Protein AF-A0A7J8HMN4-F1 (afdb_monomer)

InterPro domains:
  IPR019734 Tetratricopeptide repeat [PS50005] (37-70)
  IPR037692 Centrosomal protein of 70kDa [PTHR14594] (3-108)

Secondary structure (DSSP, 8-state):
----------S-SSPPHHHHHHHHHHHHHHHT-SSHHHHHHHHHHHHHHHHHHHHHHHHHHHHTT--TT--HHHHHHHHHHHHHHHHHHHHHHHHHHHSHHHHHHHHHHHHHHH--

Sequence (116 aa):
MLEEVENKEKDSNMPNFQTLQAIVSHFQKLFDVPSLNGVYPRMTEVYIRLGEMNNAVRNLQELLELDSSTSLCVLVSTVGKLCRLINEDMNEQVKRVLGPEDLQRYLFKKFARYHP

Organism: Rousettus aegyptiacus (NCBI:txid9407)

Mean predicted aligned error: 13.38 Å

pLDDT: mean 84.25, std 14.24, range [43.09, 97.0]

Solvent-accessible surface area (backbone atoms only — not comparable to full-atom values): 6942 Å² total; per-residue (Å²): 139,80,83,82,76,80,79,85,73,73,91,77,81,65,73,52,71,67,58,51,50,50,54,53,52,48,50,25,60,75,67,72,36,98,42,76,82,42,46,61,60,47,51,50,50,52,53,52,51,51,51,51,51,53,50,52,52,49,53,51,27,58,77,67,72,45,62,90,85,60,50,68,68,56,53,53,51,49,53,54,50,51,53,47,54,54,51,51,51,51,49,52,52,49,44,64,76,72,31,64,64,60,56,50,52,51,49,50,58,51,48,52,70,78,56,124

Radius of gyration: 34.12 Å; Cα contacts (8 Å, |Δi|>4): 29; chains: 1; bounding box: 80×48×96 Å

Foldseek 3Di:
DDDPPPPPDDPPPDPDPVVVVVVLVVLCVVLVHPHSVVSVVSVVVVVVVVVVVLVVLVVLCVVVVHDSPDDPVVSVVVVVVVVVVVVVVVVVVCCVVVPCPVVVVVVVVVVVVVPD

Structure (mmCIF, N/CA/C/O backbone):
data_AF-A0A7J8HMN4-F1
#
_entry.id   AF-A0A7J8HMN4-F1
#
loop_
_atom_site.group_PDB
_atom_site.id
_atom_site.type_symbol
_atom_site.label_atom_id
_atom_site.label_alt_id
_atom_site.label_comp_id
_atom_site.label_asym_id
_atom_site.label_entity_id
_atom_site.label_seq_id
_atom_site.pdbx_PDB_ins_code
_atom_site.Cartn_x
_atom_site.Cartn_y
_atom_site.Cartn_z
_atom_site.o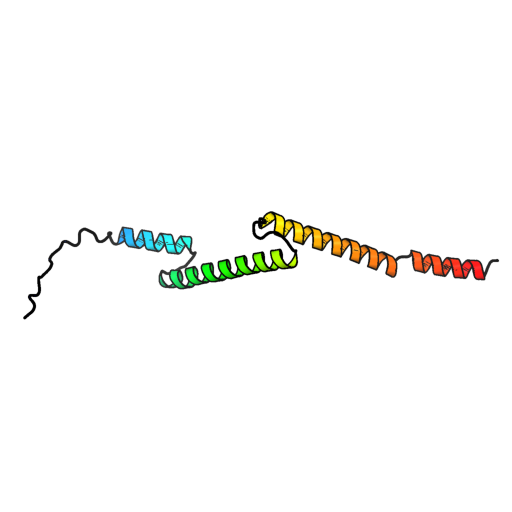ccupancy
_atom_site.B_iso_or_equiv
_atom_site.auth_seq_id
_atom_site.auth_comp_id
_atom_site.auth_asym_id
_atom_site.auth_atom_id
_atom_site.pdbx_PDB_model_num
ATOM 1 N N . MET A 1 1 ? -21.574 30.602 51.369 1.00 43.81 1 MET A N 1
ATOM 2 C CA . MET A 1 1 ? -22.650 29.594 51.379 1.00 43.81 1 MET A CA 1
ATOM 3 C C . MET A 1 1 ? -23.138 29.466 49.954 1.00 43.81 1 MET A C 1
ATOM 5 O O . MET A 1 1 ? -23.821 30.361 49.481 1.00 43.81 1 MET A O 1
ATOM 9 N N . LEU A 1 2 ? -22.655 28.448 49.248 1.00 43.09 2 LEU A N 1
ATOM 10 C CA . LEU A 1 2 ? -23.170 28.055 47.943 1.00 43.09 2 LEU A CA 1
ATOM 11 C C . LEU A 1 2 ? -23.966 26.784 48.207 1.00 43.09 2 LEU A C 1
ATOM 13 O O . LEU A 1 2 ? -23.428 25.839 48.778 1.00 43.09 2 LEU A O 1
ATOM 17 N N . GLU A 1 3 ? -25.259 26.851 47.925 1.00 44.56 3 GLU A N 1
ATOM 18 C CA . GLU A 1 3 ? -26.211 25.770 48.139 1.00 44.56 3 GLU A CA 1
ATOM 19 C C . GLU A 1 3 ? -25.812 24.560 47.287 1.00 44.56 3 GLU A C 1
ATOM 21 O O . GLU A 1 3 ? -25.721 24.645 46.061 1.00 44.56 3 GLU A O 1
ATOM 26 N N . GLU A 1 4 ? -25.556 23.434 47.951 1.00 49.66 4 GLU A N 1
ATOM 27 C CA . GLU A 1 4 ? -25.482 22.123 47.318 1.00 49.66 4 GLU A CA 1
ATOM 28 C C . GLU A 1 4 ? -26.890 21.751 46.850 1.00 49.66 4 GLU A C 1
ATOM 30 O O . GLU A 1 4 ? -27.712 21.235 47.608 1.00 49.66 4 GLU A O 1
ATOM 35 N N . VAL A 1 5 ? -27.191 22.048 45.587 1.00 50.56 5 VAL A N 1
ATOM 36 C CA . VAL A 1 5 ? -28.370 21.497 44.925 1.00 50.56 5 VAL A CA 1
ATOM 37 C C . VAL A 1 5 ? -28.062 20.030 44.641 1.00 50.56 5 VAL A C 1
ATOM 39 O O . VAL A 1 5 ? -27.367 19.695 43.682 1.00 50.56 5 VAL A O 1
ATOM 42 N N . GLU A 1 6 ? -28.540 19.163 45.534 1.00 49.22 6 GLU A N 1
ATOM 43 C CA . GLU A 1 6 ? -28.548 17.707 45.406 1.00 49.22 6 GLU A CA 1
ATOM 44 C C . GLU A 1 6 ? -29.322 17.334 44.128 1.00 49.22 6 GLU A C 1
ATOM 46 O O . GLU A 1 6 ? -30.543 17.169 44.126 1.00 49.22 6 GLU A O 1
ATOM 51 N N . ASN A 1 7 ? -28.611 17.266 43.001 1.00 48.84 7 ASN A N 1
ATOM 52 C CA . ASN A 1 7 ? -29.208 16.985 41.705 1.00 48.84 7 ASN A CA 1
ATOM 53 C C . ASN A 1 7 ? -29.470 15.475 41.596 1.00 48.84 7 ASN A C 1
ATOM 55 O O . ASN A 1 7 ? -28.662 14.711 41.069 1.00 48.84 7 ASN A O 1
ATOM 59 N N . LYS A 1 8 ? -30.604 15.027 42.149 1.00 54.56 8 LYS A N 1
ATOM 60 C CA . LYS A 1 8 ? -31.145 13.673 41.959 1.00 54.56 8 LYS A CA 1
ATOM 61 C C . LYS A 1 8 ? -31.790 13.546 40.581 1.00 54.56 8 LYS A C 1
ATOM 63 O O . LYS A 1 8 ? -32.988 13.293 40.461 1.00 54.56 8 LYS A O 1
ATOM 68 N N . GLU A 1 9 ? -30.998 13.700 39.528 1.00 50.28 9 GLU A N 1
ATOM 69 C CA . GLU A 1 9 ? -31.413 13.324 38.180 1.00 50.28 9 GLU A CA 1
ATOM 70 C C . GLU A 1 9 ? -31.042 11.860 37.928 1.00 50.28 9 GLU A C 1
ATOM 72 O O . GLU A 1 9 ? -29.889 11.498 37.737 1.00 50.28 9 GLU A O 1
ATOM 77 N N . LYS A 1 10 ? -32.077 11.017 37.996 1.00 52.59 10 LYS A N 1
ATOM 78 C CA . LYS A 1 10 ? -32.165 9.627 37.530 1.00 52.59 10 LYS A CA 1
ATOM 79 C C . LYS A 1 10 ? -31.006 9.158 36.630 1.00 52.59 10 LYS A C 1
ATOM 81 O O . LYS A 1 10 ? -30.933 9.556 35.466 1.00 52.59 10 LYS A O 1
ATOM 86 N N . ASP A 1 11 ? -30.283 8.150 37.125 1.00 52.97 11 ASP A N 1
ATOM 87 C CA . ASP A 1 11 ? -29.454 7.139 36.433 1.00 52.97 11 ASP A CA 1
ATOM 88 C C . ASP A 1 11 ? -30.206 6.378 35.308 1.00 52.97 11 ASP A C 1
ATOM 90 O O . ASP A 1 11 ? -30.260 5.152 35.256 1.00 52.97 11 ASP A O 1
ATOM 94 N N . SER A 1 12 ? -30.864 7.090 34.395 1.00 57.16 12 SER A N 1
ATOM 95 C CA . SER A 1 12 ? -31.693 6.515 33.323 1.00 57.16 12 SER A CA 1
ATOM 96 C C . SER A 1 12 ? -31.053 6.608 31.938 1.00 57.16 12 SER A C 1
ATOM 98 O O . SER A 1 12 ? -31.547 5.989 31.001 1.00 57.16 12 SER A O 1
ATOM 100 N N . ASN A 1 13 ? -29.926 7.317 31.820 1.00 64.56 13 ASN A N 1
ATOM 101 C CA . ASN A 1 13 ? -29.171 7.472 30.574 1.00 64.56 13 ASN A CA 1
ATOM 102 C C . ASN A 1 13 ? -27.856 6.686 30.543 1.00 64.56 13 ASN A C 1
ATOM 104 O O . ASN A 1 13 ? -27.161 6.713 29.528 1.00 64.56 13 ASN A O 1
ATOM 108 N N . MET A 1 14 ? -27.488 5.989 31.624 1.00 68.50 14 MET A N 1
ATOM 109 C CA . MET A 1 14 ? -26.276 5.180 31.611 1.00 68.50 14 MET A CA 1
ATOM 110 C C . MET A 1 14 ? -26.571 3.869 30.867 1.00 68.50 14 MET A C 1
ATOM 112 O O . MET A 1 14 ? -27.445 3.111 31.300 1.00 68.50 14 MET A O 1
ATOM 116 N N . PRO A 1 15 ? -25.907 3.592 29.728 1.00 76.19 15 PRO A N 1
ATOM 117 C CA . PRO A 1 15 ? -26.100 2.336 29.020 1.00 76.19 15 PRO A CA 1
ATOM 118 C C . PRO A 1 15 ? -25.822 1.175 29.973 1.00 76.19 15 PRO A C 1
ATOM 120 O O . PRO A 1 15 ? -24.869 1.214 30.754 1.00 76.19 15 PRO A O 1
ATOM 123 N N . ASN A 1 16 ? -26.672 0.145 29.919 1.00 85.25 16 ASN A N 1
ATOM 124 C CA . ASN A 1 16 ? -26.523 -0.999 30.807 1.00 85.25 16 ASN A CA 1
ATOM 125 C C . ASN A 1 16 ? -25.125 -1.635 30.629 1.00 85.25 16 ASN A C 1
ATOM 127 O O . ASN A 1 16 ? -24.497 -1.532 29.569 1.00 85.25 16 ASN A O 1
ATOM 131 N N . PHE A 1 17 ? -24.643 -2.316 31.669 1.00 87.50 17 PHE A N 1
ATOM 132 C CA . PHE A 1 17 ? -23.308 -2.917 31.672 1.00 87.50 17 PHE A CA 1
ATOM 133 C C . PHE A 1 17 ? -23.063 -3.868 30.484 1.00 87.50 17 PHE A C 1
ATOM 135 O O . PHE A 1 17 ? -21.964 -3.898 29.938 1.00 87.50 17 PHE A O 1
ATOM 142 N N . GLN A 1 18 ? -24.090 -4.594 30.029 1.00 91.06 18 GLN A N 1
ATOM 143 C CA . GLN A 1 18 ? -23.996 -5.501 28.879 1.00 91.06 18 GLN A CA 1
ATOM 144 C C . GLN A 1 18 ? -23.773 -4.728 27.571 1.00 91.06 18 GLN A C 1
ATOM 146 O O . GLN A 1 18 ? -22.954 -5.139 26.753 1.00 91.06 18 GLN A O 1
ATOM 151 N N . THR A 1 19 ? -24.438 -3.584 27.385 1.00 91.75 19 THR A N 1
ATOM 152 C CA . THR A 1 19 ? -24.241 -2.696 26.231 1.00 91.75 19 THR A CA 1
ATOM 153 C C . THR A 1 19 ? -22.827 -2.122 26.224 1.00 91.75 19 THR A C 1
ATOM 155 O O . THR A 1 19 ? -22.159 -2.151 25.192 1.00 91.75 19 THR A O 1
ATOM 158 N N . LEU A 1 20 ? -22.328 -1.663 27.375 1.00 88.50 20 LEU A N 1
ATOM 159 C CA . LEU A 1 20 ? -20.949 -1.182 27.505 1.00 88.50 20 LEU A CA 1
ATOM 160 C C . LEU A 1 20 ? -19.933 -2.288 27.197 1.00 88.50 20 LEU A C 1
ATOM 162 O O . LEU A 1 20 ? -18.994 -2.072 26.431 1.00 88.50 20 LEU A O 1
ATOM 166 N N . GLN A 1 21 ? -20.147 -3.494 27.725 1.00 89.00 21 GLN A N 1
ATOM 167 C CA . GLN A 1 21 ? -19.287 -4.643 27.458 1.00 89.00 21 GLN A CA 1
ATOM 168 C C . GLN A 1 21 ? -19.319 -5.061 25.981 1.00 89.00 21 GLN A C 1
ATOM 170 O O . GLN A 1 21 ? -18.278 -5.423 25.426 1.00 89.00 21 GLN A O 1
ATOM 175 N N . ALA A 1 22 ? -20.478 -4.976 25.323 1.00 91.75 22 ALA A N 1
ATOM 176 C CA . ALA A 1 22 ? -20.615 -5.238 23.894 1.00 91.75 22 ALA A CA 1
ATOM 177 C C . ALA A 1 22 ? -19.844 -4.211 23.048 1.00 91.75 22 ALA A C 1
ATOM 179 O O . ALA A 1 22 ? -19.136 -4.602 22.120 1.00 91.75 22 ALA A O 1
ATOM 180 N N . ILE A 1 23 ? -19.913 -2.921 23.401 1.00 88.19 23 ILE A N 1
ATOM 181 C CA . ILE A 1 23 ? -19.148 -1.851 22.741 1.00 88.19 23 ILE A CA 1
ATOM 182 C C . ILE A 1 23 ? -17.641 -2.077 22.924 1.00 88.19 23 ILE A C 1
ATOM 184 O O . ILE A 1 23 ? -16.891 -2.056 21.949 1.00 88.19 23 ILE A O 1
ATOM 188 N N . VAL A 1 24 ? -17.192 -2.355 24.153 1.00 87.94 24 VAL A N 1
ATOM 189 C CA . VAL A 1 24 ? -15.779 -2.653 24.445 1.00 87.94 24 VAL A CA 1
ATOM 190 C C . VAL A 1 24 ? -15.305 -3.870 23.645 1.00 87.94 24 VAL A C 1
ATOM 192 O O . VAL A 1 24 ? -14.281 -3.796 22.967 1.00 87.94 24 VAL A O 1
ATOM 195 N N . SER A 1 25 ? -16.090 -4.950 23.631 1.00 89.62 25 SER A N 1
ATOM 196 C CA . SER A 1 25 ? -15.778 -6.166 22.868 1.00 89.62 25 SER A CA 1
ATOM 197 C C . SER A 1 25 ? -15.719 -5.912 21.361 1.00 89.62 25 SER A C 1
ATOM 199 O O . S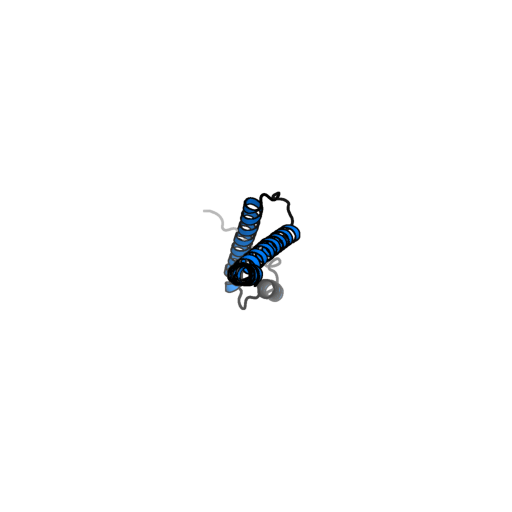ER A 1 25 ? -14.913 -6.524 20.659 1.00 89.62 25 SER A O 1
ATOM 201 N N . HIS A 1 26 ? -16.566 -5.019 20.843 1.00 90.88 26 HIS A N 1
ATOM 202 C CA . HIS A 1 26 ? -16.558 -4.646 19.434 1.00 90.88 26 HIS A CA 1
ATOM 203 C C . HIS A 1 26 ? -15.238 -3.974 19.047 1.00 90.88 26 HIS A C 1
ATOM 205 O O . HIS A 1 26 ? -14.598 -4.408 18.092 1.00 90.88 26 HIS A O 1
ATOM 211 N N . PHE A 1 27 ? -14.781 -2.988 19.821 1.00 86.81 27 PHE A N 1
ATOM 212 C CA . PHE A 1 27 ? -13.507 -2.320 19.556 1.00 86.81 27 PHE A CA 1
ATOM 213 C C . PHE A 1 27 ? -12.300 -3.231 19.776 1.00 86.81 27 PHE A C 1
ATOM 215 O O . PHE A 1 27 ? -11.346 -3.166 19.007 1.00 86.81 27 PHE A O 1
ATOM 222 N N . GLN A 1 28 ? -12.354 -4.131 20.760 1.00 88.38 28 GLN A N 1
ATOM 223 C CA . GLN A 1 28 ? -11.313 -5.141 20.945 1.00 88.38 28 GLN A CA 1
ATOM 224 C C . GLN A 1 28 ? -11.162 -6.040 19.715 1.00 88.38 28 GLN A C 1
ATOM 226 O O . GLN A 1 28 ? -10.044 -6.292 19.281 1.00 88.38 28 GLN A O 1
ATOM 231 N N . LYS A 1 29 ? -12.274 -6.474 19.109 1.00 90.06 29 LYS A N 1
ATOM 232 C CA . LYS A 1 29 ? -12.248 -7.256 17.864 1.00 90.06 29 LYS A CA 1
ATOM 233 C C . LYS A 1 29 ? -11.814 -6.425 16.661 1.00 90.06 29 LYS A C 1
ATOM 235 O O . LYS A 1 29 ? -11.020 -6.902 15.864 1.00 90.06 29 LYS A O 1
ATOM 240 N N . LEU A 1 30 ? -12.321 -5.197 16.533 1.00 89.12 30 LEU A N 1
ATOM 241 C CA . LEU A 1 30 ? -11.993 -4.304 15.418 1.00 89.12 30 LEU A CA 1
ATOM 242 C C . LEU A 1 30 ? -10.493 -3.998 15.361 1.00 89.12 30 LEU A C 1
ATOM 244 O O . LE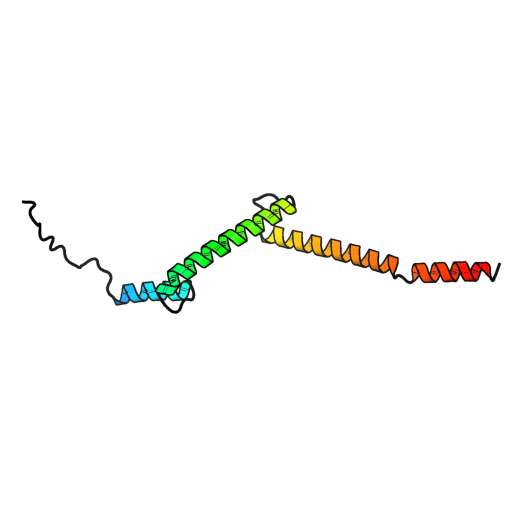U A 1 30 ? -9.905 -3.981 14.284 1.00 89.12 30 LEU A O 1
ATOM 248 N N . PHE A 1 31 ? -9.884 -3.763 16.522 1.00 86.75 31 PHE A N 1
ATOM 249 C CA . PHE A 1 31 ? -8.463 -3.449 16.637 1.00 86.75 31 PHE A CA 1
ATOM 250 C C . PHE A 1 31 ? -7.575 -4.681 16.865 1.00 86.75 31 PHE A C 1
ATOM 252 O O . PHE A 1 31 ? -6.351 -4.539 16.873 1.00 86.75 31 PHE A O 1
ATOM 259 N N . ASP A 1 32 ? -8.168 -5.870 16.995 1.00 89.56 32 ASP A N 1
ATOM 260 C CA . ASP A 1 32 ? -7.490 -7.136 17.297 1.00 89.56 32 ASP A CA 1
ATOM 261 C C . ASP A 1 32 ? -6.620 -7.051 18.565 1.00 89.56 32 ASP A C 1
ATOM 263 O O . ASP A 1 32 ? -5.398 -7.203 18.539 1.00 89.56 32 ASP A O 1
ATOM 267 N N . VAL A 1 33 ? -7.256 -6.716 19.695 1.00 90.38 33 VAL A N 1
ATOM 268 C CA . VAL A 1 33 ? -6.592 -6.565 20.997 1.00 90.38 33 VAL A CA 1
ATOM 269 C C . VAL A 1 33 ? -7.279 -7.367 22.105 1.00 90.38 33 VAL A C 1
ATOM 271 O O . VAL A 1 33 ? -8.508 -7.389 22.196 1.00 90.38 33 VAL A O 1
ATOM 274 N N . PRO A 1 34 ? -6.506 -7.979 23.022 1.00 84.81 34 PRO A N 1
ATOM 275 C CA . PRO A 1 34 ? -7.056 -8.842 24.067 1.00 84.81 34 PRO A CA 1
ATOM 276 C C . PRO A 1 34 ? -7.698 -8.069 25.231 1.00 84.81 34 PRO A C 1
ATOM 278 O O . PRO A 1 34 ? -8.469 -8.639 25.996 1.00 84.81 34 PRO A O 1
ATOM 281 N N . SER A 1 35 ? -7.404 -6.773 25.395 1.00 87.25 35 SER A N 1
ATOM 282 C CA . SER A 1 35 ? -7.888 -5.948 26.513 1.00 87.25 35 SER A CA 1
ATOM 283 C C . SER A 1 35 ? -8.187 -4.511 26.077 1.00 87.25 35 SER A C 1
ATOM 285 O O . SER A 1 35 ? -7.611 -4.018 25.106 1.00 87.25 35 SER A O 1
ATOM 287 N N . LEU A 1 36 ? -9.057 -3.819 26.822 1.00 83.31 36 LEU A N 1
ATOM 288 C CA . LEU A 1 36 ? -9.374 -2.405 26.589 1.00 83.31 36 LEU A CA 1
ATOM 289 C C . LEU A 1 36 ? -8.125 -1.511 26.671 1.00 83.31 36 LEU A C 1
ATOM 291 O O . LEU A 1 36 ? -7.967 -0.600 25.864 1.00 83.31 36 LEU A O 1
ATOM 295 N N . ASN A 1 37 ? -7.196 -1.815 27.580 1.00 85.50 37 ASN A N 1
ATOM 296 C CA . ASN A 1 37 ? -5.933 -1.080 27.706 1.00 85.50 37 ASN A CA 1
ATOM 297 C C . ASN A 1 37 ? -5.065 -1.183 26.444 1.00 85.50 37 ASN A C 1
ATOM 299 O O . ASN A 1 37 ? -4.267 -0.290 26.185 1.00 85.50 37 ASN A O 1
ATOM 303 N N . GLY A 1 38 ? -5.226 -2.248 25.652 1.00 85.25 38 GLY A N 1
ATOM 304 C CA . GLY A 1 38 ? -4.545 -2.409 24.370 1.00 85.25 38 GLY A CA 1
ATOM 305 C C . GLY A 1 38 ? -5.150 -1.574 23.241 1.00 85.25 38 GLY A C 1
ATOM 306 O O . GLY A 1 38 ? -4.462 -1.305 22.262 1.00 85.25 38 GLY A O 1
ATOM 307 N N . VAL A 1 39 ? -6.399 -1.114 23.378 1.00 85.38 39 VAL A N 1
ATOM 308 C CA . VAL A 1 39 ? -7.120 -0.398 22.314 1.00 85.38 39 VAL A CA 1
ATOM 309 C C . VAL A 1 39 ? -6.445 0.935 21.982 1.00 85.38 39 VAL A C 1
ATOM 311 O O . VAL A 1 39 ? -6.225 1.227 20.812 1.00 85.38 39 VAL A O 1
ATOM 314 N N . TYR A 1 40 ? -6.070 1.734 22.985 1.00 85.44 40 TYR A N 1
ATOM 315 C CA . TYR A 1 40 ? -5.447 3.042 22.746 1.00 85.44 40 TYR A CA 1
ATOM 316 C C . TYR A 1 40 ? -4.030 2.947 22.135 1.00 85.44 40 TYR A C 1
ATOM 318 O O . TYR A 1 40 ? -3.782 3.595 21.112 1.00 85.44 40 TYR A O 1
ATOM 326 N N . PRO A 1 41 ? -3.111 2.106 22.662 1.00 89.62 41 PRO A N 1
ATOM 327 C CA . PRO A 1 41 ? -1.834 1.828 22.004 1.00 89.62 41 PRO A CA 1
ATOM 328 C C . PRO A 1 41 ? -2.007 1.320 20.570 1.00 89.62 41 PRO A C 1
ATOM 330 O O . PRO A 1 41 ? -1.314 1.779 19.666 1.00 89.62 41 PRO A O 1
ATOM 333 N N . ARG A 1 42 ? -2.974 0.425 20.338 1.00 91.25 42 ARG A N 1
ATOM 334 C CA . ARG A 1 42 ? -3.241 -0.120 19.007 1.00 91.25 42 ARG A CA 1
ATOM 335 C C . ARG A 1 42 ? -3.786 0.922 18.037 1.00 91.25 42 ARG A C 1
ATOM 337 O O . ARG A 1 42 ? -3.346 0.966 16.894 1.00 91.25 42 ARG A O 1
ATOM 344 N N . MET A 1 43 ? -4.689 1.794 18.483 1.00 89.88 43 MET A N 1
ATOM 345 C CA . MET A 1 43 ? -5.139 2.938 17.685 1.00 89.88 43 MET A CA 1
ATOM 346 C C . MET A 1 43 ? -3.968 3.846 17.305 1.00 89.88 43 MET A C 1
ATOM 348 O O . MET A 1 43 ? -3.839 4.232 16.147 1.00 89.88 43 MET A O 1
ATOM 352 N N . THR A 1 44 ? -3.083 4.142 18.258 1.00 92.06 44 THR A N 1
ATOM 353 C CA . THR A 1 44 ? -1.890 4.967 18.011 1.00 92.06 44 THR A CA 1
ATOM 354 C C . THR A 1 44 ? -0.993 4.334 16.948 1.00 92.06 44 THR A C 1
ATOM 356 O O . THR A 1 44 ? -0.563 5.013 16.019 1.00 92.06 44 THR A O 1
ATOM 359 N N . GLU A 1 45 ? -0.770 3.021 17.031 1.00 93.75 45 GLU A N 1
ATOM 360 C CA . GLU A 1 45 ? -0.005 2.268 16.034 1.00 93.75 45 GLU A CA 1
ATOM 361 C C . GLU A 1 45 ? -0.621 2.375 14.629 1.00 93.75 45 GLU A C 1
ATOM 363 O O . GLU A 1 45 ? 0.102 2.598 13.659 1.00 93.75 45 GLU A O 1
ATOM 368 N N . VAL A 1 46 ? -1.950 2.266 14.510 1.00 93.62 46 VAL A N 1
ATOM 369 C CA . VAL A 1 46 ? -2.656 2.420 13.226 1.00 93.62 46 VAL A CA 1
ATOM 370 C C . VAL A 1 46 ? -2.414 3.809 12.631 1.00 93.62 46 VAL A C 1
ATOM 372 O O . VAL A 1 46 ? -2.109 3.911 11.443 1.00 93.62 46 VAL A O 1
ATOM 375 N N . TYR A 1 47 ? -2.492 4.870 13.439 1.00 92.94 47 TYR A N 1
ATOM 376 C CA . TYR A 1 47 ? -2.233 6.234 12.968 1.00 92.94 47 TYR A CA 1
ATOM 377 C C . TYR A 1 47 ? -0.782 6.447 12.538 1.00 92.94 47 TYR A C 1
ATOM 379 O O . TYR A 1 47 ? -0.548 7.067 11.499 1.00 92.94 47 TYR A O 1
ATOM 387 N N . ILE A 1 48 ? 0.182 5.909 13.292 1.00 95.50 48 ILE A N 1
ATOM 388 C CA . ILE A 1 48 ? 1.603 5.968 12.928 1.00 95.50 48 ILE A CA 1
ATOM 389 C C . ILE A 1 48 ? 1.823 5.271 11.585 1.00 95.50 48 ILE A C 1
ATOM 391 O O . ILE A 1 48 ? 2.317 5.898 10.651 1.00 95.50 48 ILE A O 1
ATOM 395 N N . ARG A 1 49 ? 1.368 4.018 11.447 1.00 95.06 49 ARG A N 1
ATOM 396 C CA . ARG A 1 49 ? 1.522 3.244 10.205 1.00 95.06 49 ARG A CA 1
ATOM 397 C C . ARG A 1 49 ? 0.852 3.923 9.015 1.00 95.06 49 ARG A C 1
ATOM 399 O O . ARG A 1 49 ? 1.420 3.940 7.927 1.00 95.06 49 ARG A O 1
ATOM 406 N N . LEU A 1 50 ? -0.335 4.502 9.202 1.00 95.12 50 LEU A N 1
ATOM 407 C CA . LEU A 1 50 ? -1.026 5.234 8.142 1.00 95.12 50 LEU A CA 1
ATOM 408 C C . LEU A 1 50 ? -0.236 6.480 7.715 1.00 95.12 50 LEU A C 1
ATOM 410 O O . LEU A 1 50 ? -0.100 6.747 6.523 1.00 95.12 50 LEU A O 1
ATOM 414 N N . GLY A 1 51 ? 0.314 7.227 8.676 1.00 94.81 51 GLY A N 1
ATOM 415 C CA . GLY A 1 51 ? 1.177 8.376 8.407 1.00 94.81 51 GLY A CA 1
ATOM 416 C C . GLY A 1 51 ? 2.453 7.988 7.656 1.00 94.81 51 GLY A C 1
ATOM 417 O O . GLY A 1 51 ? 2.794 8.620 6.656 1.00 94.81 51 GLY A O 1
ATOM 418 N N . GLU A 1 52 ? 3.117 6.917 8.091 1.00 96.62 52 GLU A N 1
ATOM 419 C CA . GLU A 1 52 ? 4.300 6.354 7.432 1.00 96.62 52 GLU A CA 1
ATOM 420 C C . GLU A 1 52 ? 3.991 5.905 6.002 1.00 96.62 52 GLU A C 1
ATOM 422 O O . GLU A 1 52 ? 4.722 6.262 5.080 1.00 96.62 52 GLU A O 1
ATOM 427 N N . MET A 1 53 ? 2.883 5.184 5.795 1.00 94.31 53 MET A N 1
ATOM 428 C CA . MET A 1 53 ? 2.435 4.747 4.470 1.00 94.31 53 MET A CA 1
ATOM 429 C C . MET A 1 53 ? 2.149 5.933 3.548 1.00 94.31 53 MET A C 1
ATOM 431 O O . MET A 1 53 ? 2.624 5.950 2.415 1.00 94.31 53 MET A O 1
ATOM 435 N N . ASN A 1 54 ? 1.435 6.952 4.031 1.00 94.06 54 ASN A N 1
ATOM 436 C CA . ASN A 1 54 ? 1.157 8.159 3.251 1.00 94.06 54 ASN A CA 1
ATOM 437 C C . ASN A 1 54 ? 2.444 8.910 2.886 1.00 94.06 54 ASN A C 1
ATOM 439 O O . ASN A 1 54 ? 2.584 9.394 1.764 1.00 94.06 54 ASN A O 1
ATOM 443 N N . ASN A 1 55 ? 3.403 8.985 3.813 1.00 96.25 55 ASN A N 1
ATOM 444 C CA . ASN A 1 55 ? 4.707 9.585 3.551 1.00 96.25 55 ASN A CA 1
ATOM 445 C C . ASN A 1 55 ? 5.504 8.782 2.515 1.00 96.25 55 ASN A C 1
ATOM 447 O O . ASN A 1 55 ? 6.049 9.361 1.584 1.00 96.25 55 ASN A 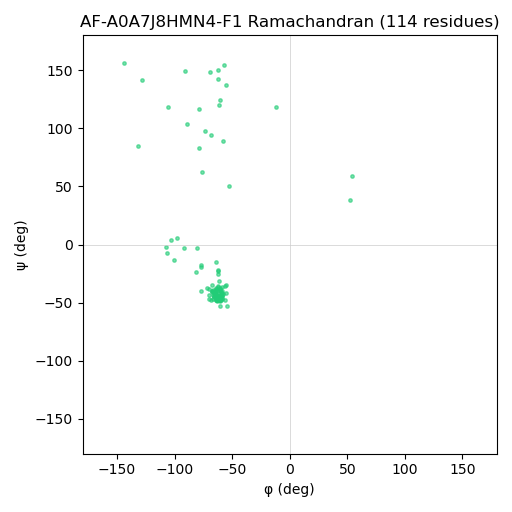O 1
ATOM 451 N N . ALA A 1 56 ? 5.534 7.453 2.635 1.00 96.31 56 ALA A N 1
ATOM 452 C CA . ALA A 1 56 ? 6.216 6.583 1.683 1.00 96.31 56 ALA A CA 1
ATOM 453 C C . ALA A 1 56 ? 5.625 6.709 0.270 1.00 96.31 56 ALA A C 1
ATOM 455 O O . ALA A 1 56 ? 6.374 6.832 -0.695 1.00 96.31 56 ALA A 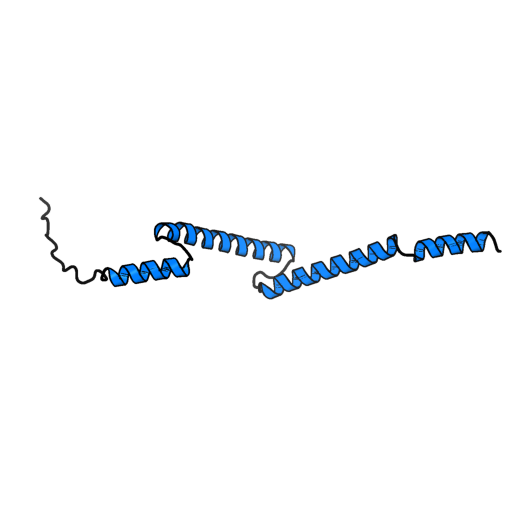O 1
ATOM 456 N N . VAL A 1 57 ? 4.293 6.735 0.150 1.00 96.31 57 VAL A N 1
ATOM 457 C CA . VAL A 1 57 ? 3.597 6.944 -1.129 1.00 96.31 57 VAL A CA 1
ATOM 458 C C . VAL A 1 57 ? 3.968 8.293 -1.736 1.00 96.31 57 VAL A C 1
ATOM 460 O O . VAL A 1 57 ? 4.364 8.328 -2.898 1.00 96.31 57 VAL A O 1
ATOM 463 N N . ARG A 1 58 ? 3.914 9.379 -0.954 1.00 96.44 58 ARG A N 1
ATOM 464 C CA . ARG A 1 58 ? 4.300 10.717 -1.422 1.00 96.44 58 ARG A CA 1
ATOM 465 C C . ARG A 1 58 ? 5.759 10.767 -1.875 1.00 96.44 58 ARG A C 1
ATOM 467 O O . ARG A 1 58 ? 6.028 11.231 -2.973 1.00 96.44 58 ARG A O 1
ATOM 474 N N . ASN A 1 59 ? 6.685 10.235 -1.079 1.00 96.44 59 ASN A N 1
ATOM 475 C CA . ASN A 1 59 ? 8.108 10.227 -1.426 1.00 96.44 59 ASN A CA 1
ATOM 476 C C . ASN A 1 59 ? 8.373 9.451 -2.724 1.00 96.44 59 ASN A C 1
ATOM 478 O O . ASN A 1 59 ? 9.197 9.862 -3.534 1.00 96.44 59 ASN A O 1
ATOM 482 N N . LEU A 1 60 ? 7.677 8.329 -2.940 1.00 96.25 60 LEU A N 1
ATOM 483 C CA . LEU A 1 60 ? 7.783 7.572 -4.186 1.00 96.25 60 LEU A CA 1
ATOM 484 C C . LEU A 1 60 ? 7.150 8.313 -5.369 1.00 96.25 60 LEU A C 1
ATOM 486 O O . LEU A 1 60 ? 7.697 8.252 -6.463 1.00 96.25 60 LEU A O 1
ATOM 490 N N . GLN A 1 61 ? 6.022 9.002 -5.171 1.00 96.62 61 GLN A N 1
ATOM 491 C CA . GLN A 1 61 ? 5.433 9.857 -6.205 1.00 96.62 61 GLN A CA 1
ATOM 492 C C . GLN A 1 61 ? 6.401 10.978 -6.595 1.00 96.62 61 GLN A C 1
ATOM 494 O O . GLN A 1 61 ? 6.643 11.156 -7.780 1.00 96.62 61 GLN A O 1
ATOM 499 N N . GLU A 1 62 ? 7.011 11.665 -5.628 1.00 96.38 62 GLU A N 1
ATOM 500 C CA . GLU A 1 62 ? 8.005 12.716 -5.879 1.00 96.38 62 GLU A CA 1
ATOM 501 C C . GLU A 1 62 ? 9.242 12.175 -6.606 1.00 96.38 62 GLU A C 1
ATOM 503 O O . GLU A 1 62 ? 9.646 12.735 -7.621 1.00 96.38 62 GLU A O 1
ATOM 508 N N . LEU A 1 63 ? 9.807 11.053 -6.144 1.00 96.12 63 LEU A N 1
ATOM 509 C CA . LEU A 1 63 ? 10.984 10.429 -6.761 1.00 96.12 63 LEU A CA 1
ATOM 510 C C . LEU A 1 63 ? 10.737 9.995 -8.213 1.00 96.12 63 LEU A C 1
ATOM 512 O O . LEU A 1 63 ? 11.662 9.967 -9.020 1.00 96.12 63 LEU A O 1
ATOM 516 N N . LEU A 1 64 ? 9.500 9.612 -8.523 1.00 95.25 64 LEU A N 1
ATOM 517 C CA . LEU A 1 64 ? 9.076 9.175 -9.851 1.00 95.25 64 LEU A CA 1
ATOM 518 C C . LEU A 1 64 ? 8.397 10.293 -10.653 1.00 95.25 64 LEU A C 1
ATOM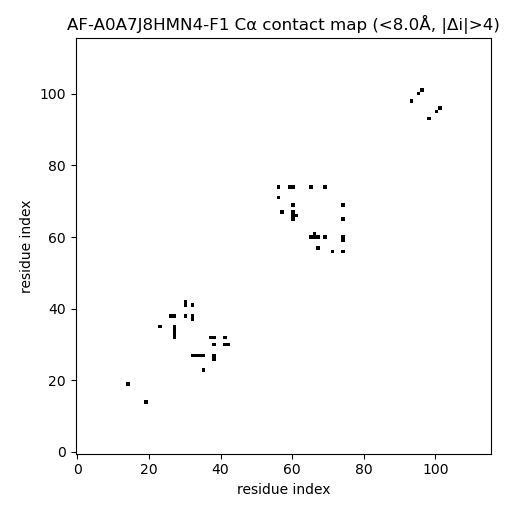 520 O O . LEU A 1 64 ? 7.878 10.013 -11.732 1.00 95.25 64 LEU A O 1
ATOM 524 N N . GLU A 1 65 ? 8.373 11.519 -10.121 1.00 96.00 65 GLU A N 1
ATOM 525 C CA . GLU A 1 65 ? 7.741 12.698 -10.723 1.00 96.00 65 GLU A CA 1
ATOM 526 C C . GLU A 1 65 ? 6.270 12.463 -11.130 1.00 96.00 65 GLU A C 1
ATOM 528 O O . GLU A 1 65 ? 5.790 12.919 -12.167 1.00 96.00 65 GLU A O 1
ATOM 533 N N . LEU A 1 66 ? 5.535 11.715 -10.305 1.00 95.81 66 LEU A N 1
ATOM 534 C CA . LEU A 1 66 ? 4.120 11.413 -10.496 1.00 95.81 66 LEU A CA 1
ATOM 535 C C . LEU A 1 66 ? 3.241 12.456 -9.804 1.00 95.81 66 LEU A C 1
ATOM 537 O O . LEU A 1 66 ? 3.578 12.980 -8.744 1.00 95.81 66 LEU A O 1
ATOM 541 N N . ASP A 1 67 ? 2.059 12.703 -10.371 1.00 95.44 67 ASP A N 1
ATOM 542 C CA . ASP A 1 67 ? 1.082 13.597 -9.753 1.00 95.44 67 ASP A CA 1
ATOM 543 C C . ASP A 1 67 ? 0.629 13.064 -8.382 1.00 95.44 67 ASP A C 1
ATOM 545 O O . ASP A 1 67 ? 0.428 11.858 -8.209 1.00 95.44 67 ASP A O 1
ATOM 549 N N . SER A 1 68 ? 0.416 13.956 -7.414 1.00 91.69 68 SER A N 1
ATOM 550 C CA . SER A 1 68 ? 0.018 13.582 -6.046 1.00 91.69 68 SER A CA 1
ATOM 551 C C . SER A 1 68 ? -1.340 12.865 -5.961 1.00 91.69 68 SER A C 1
ATOM 553 O O . SER A 1 68 ? -1.572 12.097 -5.027 1.00 91.69 68 SER A O 1
ATOM 555 N N . SER A 1 69 ? -2.218 13.040 -6.956 1.00 94.12 69 SER A N 1
ATOM 556 C CA . SER A 1 69 ? -3.489 12.311 -7.072 1.00 94.12 69 SER A CA 1
ATOM 557 C C . SER A 1 69 ? -3.337 10.902 -7.661 1.00 94.12 69 SER A C 1
ATOM 559 O O . SER A 1 69 ? -4.312 10.148 -7.740 1.00 94.12 69 SER A O 1
ATOM 561 N N . THR A 1 70 ? -2.120 10.508 -8.057 1.00 95.00 70 THR A N 1
ATOM 562 C CA . THR A 1 70 ? -1.846 9.195 -8.646 1.00 95.00 70 THR A CA 1
ATOM 563 C C . THR A 1 70 ? -2.210 8.080 -7.673 1.00 95.00 70 THR A C 1
ATOM 565 O O . THR A 1 70 ? -1.696 8.006 -6.558 1.00 95.00 70 THR A O 1
ATOM 568 N N . SER A 1 71 ? -3.065 7.160 -8.122 1.00 95.44 71 SER A N 1
ATOM 569 C CA . SER A 1 71 ? -3.481 6.018 -7.305 1.00 95.44 71 SER A CA 1
ATOM 570 C C . SER A 1 71 ? -2.309 5.104 -6.926 1.00 95.44 71 SER A C 1
ATOM 572 O O . SER A 1 71 ? -1.370 4.905 -7.703 1.00 95.44 71 SER A O 1
ATOM 574 N N . LEU A 1 72 ? -2.419 4.446 -5.766 1.00 94.69 72 LEU A N 1
ATOM 575 C CA . LEU A 1 72 ? -1.429 3.472 -5.296 1.00 94.69 72 LEU A CA 1
ATOM 576 C C . LEU A 1 72 ? -1.194 2.334 -6.307 1.00 94.69 72 LEU A C 1
ATOM 578 O O . LEU A 1 72 ? -0.066 1.879 -6.476 1.00 94.69 72 LEU A O 1
ATOM 582 N N . CYS A 1 73 ? -2.240 1.896 -7.014 1.00 95.62 73 CYS A N 1
ATOM 583 C CA . CYS A 1 73 ? -2.131 0.855 -8.037 1.00 95.62 73 CYS A CA 1
ATOM 584 C C . CYS A 1 73 ? -1.220 1.289 -9.196 1.00 95.62 73 CYS A C 1
ATOM 586 O O . CYS A 1 73 ? -0.338 0.536 -9.613 1.00 95.62 73 CYS A O 1
ATOM 588 N N . VAL A 1 74 ? -1.394 2.524 -9.678 1.00 95.81 74 VAL A N 1
ATOM 589 C CA . VAL A 1 74 ? -0.552 3.090 -10.738 1.00 95.81 74 VAL A CA 1
ATOM 590 C C . VAL A 1 74 ? 0.879 3.271 -10.239 1.00 95.81 74 VAL A C 1
ATOM 592 O O . VAL A 1 74 ? 1.798 2.845 -10.933 1.00 95.81 74 VAL A O 1
ATOM 595 N N . LEU A 1 75 ? 1.074 3.798 -9.024 1.00 97.00 75 LEU A N 1
ATOM 596 C CA . LEU A 1 75 ? 2.399 3.945 -8.412 1.00 97.00 75 LEU A CA 1
ATOM 597 C C . LEU A 1 75 ? 3.158 2.608 -8.376 1.00 97.00 75 LEU A C 1
ATOM 599 O O . LEU A 1 75 ? 4.265 2.504 -8.905 1.00 97.00 75 LEU A O 1
ATOM 603 N N . VAL A 1 76 ? 2.538 1.560 -7.821 1.00 96.50 76 VAL A N 1
ATOM 604 C CA . VAL A 1 76 ? 3.138 0.218 -7.729 1.00 96.50 76 VAL A CA 1
ATOM 605 C C . VAL A 1 76 ? 3.389 -0.375 -9.116 1.00 96.50 76 VAL A C 1
ATOM 607 O O . VAL A 1 76 ? 4.443 -0.967 -9.352 1.00 96.50 76 VAL A O 1
ATOM 610 N N . SER A 1 77 ? 2.468 -0.190 -10.070 1.00 96.69 77 SER A N 1
ATOM 611 C CA . SER A 1 77 ? 2.686 -0.651 -11.443 1.00 96.69 77 SER A CA 1
ATOM 612 C C . SER A 1 77 ? 3.855 0.067 -12.117 1.00 96.69 77 SER A C 1
ATOM 614 O O . SER A 1 77 ? 4.564 -0.573 -12.896 1.00 96.69 77 SER A O 1
ATOM 616 N N . THR A 1 78 ? 4.040 1.365 -11.875 1.00 96.50 78 THR A N 1
ATOM 617 C CA . THR A 1 78 ? 5.149 2.150 -12.430 1.00 96.50 78 THR A CA 1
ATOM 618 C C . THR A 1 78 ? 6.476 1.679 -11.851 1.00 96.50 78 THR A C 1
ATOM 620 O O . THR A 1 78 ? 7.384 1.368 -12.621 1.00 96.50 78 THR A O 1
ATOM 623 N N . VAL A 1 79 ? 6.557 1.497 -10.528 1.00 96.56 79 VAL A N 1
ATOM 624 C CA . VAL A 1 79 ? 7.733 0.904 -9.866 1.00 96.56 79 VAL A CA 1
ATOM 625 C C . VAL A 1 79 ? 8.047 -0.474 -10.458 1.00 96.56 79 VAL A C 1
ATOM 627 O O . VAL A 1 79 ? 9.176 -0.734 -10.863 1.00 96.56 79 VAL A O 1
ATOM 630 N N . GLY A 1 80 ? 7.042 -1.344 -10.604 1.00 96.62 80 GLY A N 1
ATOM 631 C CA . GLY A 1 80 ? 7.230 -2.674 -11.189 1.00 96.62 80 GLY A CA 1
ATOM 632 C C . GLY A 1 80 ? 7.711 -2.648 -12.646 1.00 96.62 80 GLY A C 1
ATOM 633 O O . GLY A 1 80 ? 8.528 -3.478 -13.045 1.00 96.62 80 GLY A O 1
ATOM 634 N N . LYS A 1 81 ? 7.241 -1.689 -13.457 1.00 95.88 81 LYS A N 1
ATOM 635 C CA . LYS A 1 81 ? 7.742 -1.476 -14.827 1.00 95.88 81 LYS A CA 1
ATOM 636 C C . LYS A 1 81 ? 9.199 -1.015 -14.819 1.00 95.88 81 LYS A C 1
ATOM 638 O O . LYS A 1 81 ? 9.987 -1.575 -15.572 1.00 95.88 81 LYS A O 1
ATOM 643 N N . LEU A 1 82 ? 9.558 -0.072 -13.948 1.00 95.44 82 LEU A N 1
ATOM 644 C CA . LEU A 1 82 ? 10.930 0.416 -13.813 1.00 95.44 82 LEU A CA 1
ATOM 645 C C . LEU A 1 82 ? 11.893 -0.711 -13.413 1.00 95.44 82 LEU A C 1
ATOM 647 O O . LEU A 1 82 ? 12.930 -0.881 -14.046 1.00 95.44 82 LEU A O 1
ATOM 651 N N . CYS A 1 83 ? 11.518 -1.538 -12.433 1.00 95.31 83 CYS A N 1
ATOM 652 C CA . CYS A 1 83 ? 12.321 -2.695 -12.036 1.00 95.31 83 CYS A CA 1
ATOM 653 C C . CYS A 1 83 ? 12.542 -3.678 -13.194 1.00 95.31 83 CYS A C 1
ATOM 655 O O . CYS A 1 83 ? 13.643 -4.199 -13.345 1.00 95.31 83 CYS A O 1
ATOM 657 N N . ARG A 1 84 ? 11.520 -3.929 -14.025 1.00 95.56 84 ARG A N 1
ATOM 658 C CA . ARG A 1 84 ? 11.677 -4.786 -15.212 1.00 95.56 84 ARG A CA 1
ATOM 659 C C . ARG A 1 84 ? 12.639 -4.186 -16.227 1.00 95.56 84 ARG A C 1
ATOM 661 O O . ARG A 1 84 ? 13.545 -4.891 -16.648 1.00 95.56 84 ARG A O 1
ATOM 668 N N . LEU A 1 85 ? 12.489 -2.901 -16.550 1.00 94.69 85 LEU A N 1
ATOM 669 C CA . LEU A 1 85 ? 13.370 -2.213 -17.498 1.00 94.69 85 LEU A CA 1
ATOM 670 C C . LEU A 1 85 ? 14.835 -2.255 -17.049 1.00 94.69 85 LEU A C 1
ATOM 672 O O . LEU A 1 85 ? 15.706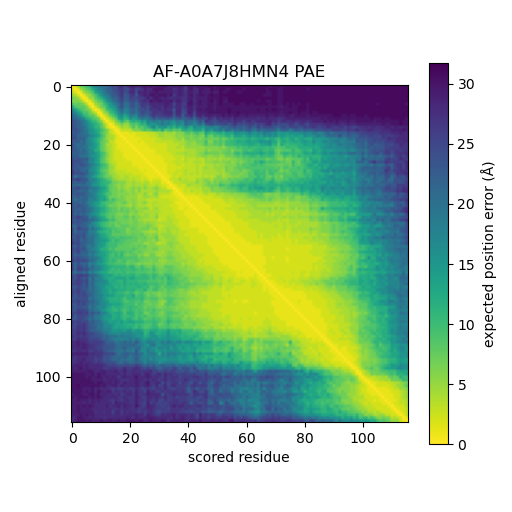 -2.592 -17.842 1.00 94.69 85 LEU A O 1
ATOM 676 N N . ILE A 1 86 ? 15.099 -1.976 -15.769 1.00 92.44 86 ILE A N 1
ATOM 677 C CA . ILE A 1 86 ? 16.458 -2.032 -15.210 1.00 92.44 86 ILE A CA 1
ATOM 678 C C . ILE A 1 86 ? 17.011 -3.460 -15.266 1.00 92.44 86 ILE A C 1
ATOM 680 O O . ILE A 1 86 ? 18.168 -3.657 -15.626 1.00 92.44 86 ILE A O 1
ATOM 684 N N . ASN A 1 87 ? 16.200 -4.465 -14.930 1.00 93.12 87 ASN A N 1
ATOM 685 C CA . ASN A 1 87 ? 16.640 -5.858 -14.962 1.00 93.12 87 ASN A CA 1
ATOM 686 C C . ASN A 1 87 ? 16.912 -6.356 -16.385 1.00 93.12 87 ASN A C 1
ATOM 688 O O . ASN A 1 87 ? 17.873 -7.092 -16.593 1.00 93.12 87 ASN A O 1
ATOM 692 N N . GLU A 1 88 ? 16.081 -5.977 -17.355 1.00 93.56 88 GLU A N 1
ATOM 693 C CA . GLU A 1 88 ? 16.280 -6.313 -18.766 1.00 93.56 88 GLU A CA 1
ATOM 694 C C . GLU A 1 88 ? 17.556 -5.661 -19.306 1.00 93.56 88 GLU A C 1
ATOM 696 O O . GLU A 1 88 ? 18.391 -6.361 -19.877 1.00 93.56 88 GLU A O 1
ATOM 701 N N . ASP A 1 89 ? 17.759 -4.366 -19.050 1.00 91.50 89 ASP A N 1
ATOM 702 C CA . ASP A 1 89 ? 18.975 -3.653 -19.450 1.00 91.50 89 ASP A CA 1
ATOM 703 C C . ASP A 1 89 ? 20.232 -4.264 -18.812 1.00 91.50 89 ASP A C 1
ATOM 705 O O . ASP A 1 89 ? 21.190 -4.592 -19.512 1.00 91.50 89 ASP A O 1
ATOM 709 N N . MET A 1 90 ? 20.204 -4.524 -17.501 1.00 89.94 90 MET A N 1
ATOM 710 C CA . MET A 1 90 ? 21.303 -5.180 -16.789 1.00 89.94 90 MET A CA 1
ATOM 711 C C . MET A 1 90 ? 21.612 -6.560 -17.381 1.00 89.94 90 MET A C 1
ATOM 713 O O . MET A 1 90 ? 22.775 -6.910 -17.570 1.00 89.94 90 MET A O 1
ATOM 717 N N . ASN A 1 91 ? 20.585 -7.351 -17.700 1.00 88.00 91 ASN A N 1
ATOM 718 C CA . ASN A 1 91 ? 20.761 -8.675 -18.290 1.00 88.00 91 ASN A CA 1
ATOM 719 C C . ASN A 1 91 ? 21.394 -8.587 -19.687 1.00 88.00 91 ASN A C 1
ATOM 721 O O . ASN A 1 91 ? 22.294 -9.361 -20.005 1.00 88.00 91 ASN A O 1
ATOM 725 N N . GLU A 1 92 ? 20.986 -7.618 -20.506 1.00 87.56 92 GLU A N 1
ATOM 726 C CA . GLU A 1 92 ? 21.608 -7.374 -21.810 1.00 87.56 92 GLU A CA 1
ATOM 727 C C . GLU A 1 92 ? 23.054 -6.878 -21.682 1.00 87.56 92 GLU A C 1
ATOM 729 O O . GLU A 1 92 ? 23.925 -7.327 -22.429 1.00 87.56 92 GLU A O 1
ATOM 734 N N . GLN A 1 93 ? 23.362 -6.021 -20.706 1.00 83.94 93 GLN A N 1
ATOM 735 C CA . GLN A 1 93 ? 24.743 -5.621 -20.422 1.00 83.94 93 GLN A CA 1
ATOM 736 C C . GLN A 1 93 ? 25.607 -6.817 -19.996 1.00 83.94 93 GLN A C 1
ATOM 738 O O . GLN A 1 93 ? 26.711 -6.995 -20.513 1.00 83.94 93 GLN A O 1
ATOM 743 N N . VAL A 1 94 ? 25.097 -7.679 -19.113 1.00 85.38 94 VAL A N 1
ATOM 744 C CA . VAL A 1 94 ? 25.792 -8.903 -18.686 1.00 85.38 94 VAL A CA 1
ATOM 745 C C . VAL A 1 94 ? 26.019 -9.842 -19.868 1.00 85.38 94 VAL A C 1
ATOM 747 O O . VAL A 1 94 ? 27.135 -10.333 -20.040 1.00 85.38 94 VAL A O 1
ATOM 750 N N . LYS A 1 95 ? 25.009 -10.051 -20.722 1.00 83.62 95 LYS A N 1
ATOM 751 C CA . LYS A 1 95 ? 25.159 -10.840 -21.953 1.00 83.62 95 LYS A CA 1
ATOM 752 C C . LYS A 1 95 ? 26.193 -10.249 -22.896 1.00 83.62 95 LYS A C 1
ATOM 754 O O . LYS A 1 95 ? 26.931 -11.012 -23.489 1.00 83.62 95 LYS A O 1
ATOM 759 N N . ARG A 1 96 ? 26.291 -8.927 -23.036 1.00 80.19 96 ARG A N 1
ATOM 760 C CA . ARG A 1 96 ? 27.332 -8.313 -23.877 1.00 80.19 96 ARG A CA 1
ATOM 761 C C . ARG A 1 96 ? 28.737 -8.551 -23.330 1.00 80.19 96 ARG A C 1
ATOM 763 O O . ARG A 1 96 ? 29.638 -8.816 -24.110 1.00 80.19 96 ARG A O 1
ATOM 770 N N . VAL A 1 97 ? 28.925 -8.455 -22.012 1.00 79.88 97 VAL A N 1
ATOM 771 C CA . VAL A 1 97 ? 30.248 -8.596 -21.372 1.00 79.88 97 VAL A CA 1
ATOM 772 C C . VAL A 1 97 ? 30.697 -10.056 -21.279 1.00 79.88 97 VAL A C 1
ATOM 774 O O . VAL A 1 97 ? 31.875 -10.355 -21.450 1.00 79.88 97 VAL A O 1
ATOM 777 N N . LEU A 1 98 ? 29.774 -10.967 -20.972 1.00 75.31 98 LEU A N 1
ATOM 778 C CA . LEU A 1 98 ? 30.056 -12.395 -20.775 1.00 75.31 98 LEU A CA 1
ATOM 779 C C . LEU A 1 98 ? 29.639 -13.255 -21.976 1.00 75.31 98 LEU A C 1
ATOM 781 O O . LEU A 1 98 ? 29.709 -14.484 -21.918 1.00 75.31 98 LEU A O 1
ATOM 785 N N . GLY A 1 99 ? 29.173 -12.614 -23.044 1.00 73.06 99 GLY A N 1
ATOM 786 C CA . GLY A 1 99 ? 28.647 -13.259 -24.232 1.00 73.06 99 GLY A CA 1
ATOM 787 C C . GLY A 1 99 ? 29.731 -13.961 -25.037 1.00 73.06 99 GLY A C 1
ATOM 788 O O . GLY A 1 99 ? 30.887 -13.522 -25.078 1.00 73.06 99 GLY A O 1
ATOM 789 N N . PRO A 1 100 ? 29.381 -15.065 -25.712 1.00 70.38 100 PRO A N 1
ATOM 790 C CA . PRO A 1 100 ? 30.318 -15.780 -26.558 1.00 70.38 100 PRO A CA 1
ATOM 791 C C . PRO A 1 100 ? 30.773 -14.934 -27.751 1.00 70.38 100 PRO A C 1
ATOM 793 O O . PRO A 1 100 ? 31.770 -15.302 -28.363 1.00 70.38 100 PRO A O 1
ATOM 796 N N . GLU A 1 101 ? 30.107 -13.823 -28.086 1.00 71.44 101 GLU A N 1
ATOM 797 C CA . GLU A 1 101 ? 30.469 -12.964 -29.215 1.00 71.44 101 GLU A CA 1
ATOM 798 C C . GLU A 1 101 ? 31.899 -12.427 -29.094 1.00 71.44 101 GLU A C 1
ATOM 800 O O . GLU A 1 101 ? 32.642 -12.451 -30.077 1.00 71.44 101 GLU A O 1
ATOM 805 N N . ASP A 1 102 ? 32.333 -12.014 -27.900 1.00 70.38 102 ASP A N 1
ATOM 806 C CA . ASP A 1 102 ? 33.696 -11.512 -27.694 1.00 70.38 102 ASP A CA 1
ATOM 807 C C . ASP A 1 102 ? 34.736 -12.637 -27.753 1.00 70.38 102 ASP A C 1
ATOM 809 O O . ASP A 1 102 ? 35.808 -12.475 -28.352 1.00 70.38 102 ASP A O 1
ATOM 813 N N . LEU A 1 103 ? 34.404 -13.819 -27.224 1.00 73.75 103 LEU A N 1
ATOM 814 C CA . LEU A 1 103 ? 35.263 -14.999 -27.321 1.00 73.75 103 LEU A CA 1
ATOM 815 C C . LEU A 1 103 ? 35.375 -15.484 -28.772 1.00 73.75 103 LEU A C 1
ATOM 817 O O . LEU A 1 103 ? 36.472 -15.770 -29.252 1.00 73.75 103 LEU A O 1
ATOM 8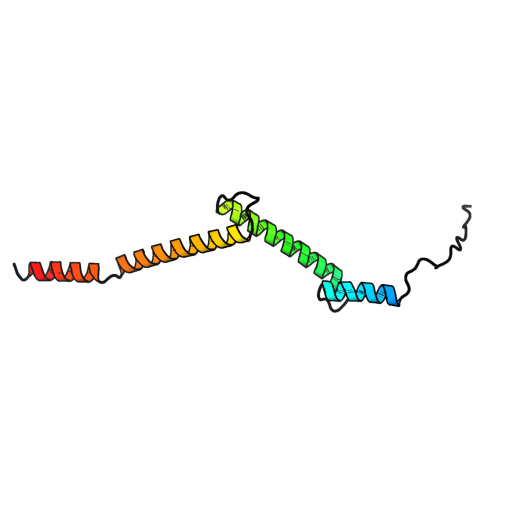21 N N . GLN A 1 104 ? 34.261 -15.528 -29.500 1.00 74.88 104 GLN A N 1
ATOM 822 C CA . GLN A 1 104 ? 34.212 -15.894 -30.911 1.00 74.88 104 GLN A CA 1
ATOM 823 C C . GLN A 1 104 ? 34.953 -14.877 -31.773 1.00 74.88 104 GLN A C 1
ATOM 825 O O . GLN A 1 104 ? 35.733 -15.273 -32.636 1.00 74.88 104 GLN A O 1
ATOM 830 N N . ARG A 1 105 ? 34.802 -13.576 -31.512 1.00 76.25 105 ARG A N 1
ATOM 831 C CA . ARG A 1 105 ? 35.539 -12.519 -32.213 1.00 76.25 105 ARG A CA 1
ATOM 832 C C . ARG A 1 105 ? 37.040 -12.607 -31.948 1.00 76.25 105 ARG A C 1
ATOM 834 O O . ARG A 1 105 ? 37.833 -12.434 -32.876 1.00 76.25 105 ARG A O 1
ATOM 841 N N . TYR A 1 106 ? 37.446 -12.922 -30.718 1.00 77.62 106 TYR A N 1
ATOM 842 C CA . TYR A 1 106 ? 38.845 -13.189 -30.381 1.00 77.62 106 TYR A CA 1
ATOM 843 C C . TYR A 1 106 ? 39.386 -14.423 -31.115 1.00 77.62 106 TYR A C 1
ATOM 845 O O . TYR A 1 106 ? 40.451 -14.350 -31.734 1.00 77.62 106 TYR A O 1
ATOM 853 N N . LEU A 1 107 ? 38.651 -15.538 -31.100 1.00 81.62 107 LEU A N 1
ATOM 854 C CA . LEU A 1 107 ? 39.034 -16.774 -31.783 1.00 81.62 107 LEU A CA 1
ATOM 855 C C . LEU A 1 107 ? 39.114 -16.583 -33.299 1.00 81.62 107 LEU A C 1
ATOM 857 O O . LEU A 1 107 ? 40.105 -16.989 -33.897 1.00 81.62 107 LEU A O 1
ATOM 861 N N . PHE A 1 108 ? 38.143 -15.903 -33.910 1.00 81.75 108 PHE A N 1
ATOM 862 C CA . PHE A 1 108 ? 38.126 -15.608 -35.343 1.00 81.75 108 PHE A CA 1
ATOM 863 C C . PHE A 1 108 ? 39.303 -14.714 -35.744 1.00 81.75 108 PHE A C 1
ATOM 865 O O . PHE A 1 108 ? 40.026 -15.014 -36.692 1.00 81.75 108 PHE A O 1
ATOM 872 N N . LYS A 1 109 ? 39.571 -13.657 -34.964 1.00 82.88 109 LYS A N 1
ATOM 873 C CA . LYS A 1 109 ? 40.742 -12.790 -35.160 1.00 82.88 109 LYS A CA 1
ATOM 874 C C . LYS A 1 109 ? 42.054 -13.565 -35.034 1.00 82.88 109 LYS A C 1
ATOM 876 O O . LYS A 1 109 ? 43.005 -13.274 -35.757 1.00 82.88 109 LYS A O 1
ATOM 881 N N . LYS A 1 110 ? 42.130 -14.525 -34.110 1.00 84.00 110 LYS A N 1
ATOM 882 C CA . LYS A 1 110 ? 43.307 -15.381 -33.939 1.00 84.00 110 LYS A CA 1
ATOM 883 C C . LYS A 1 110 ? 43.448 -16.345 -35.118 1.00 84.00 110 LYS A C 1
ATOM 885 O O . LYS A 1 110 ? 44.525 -16.415 -35.690 1.00 84.00 110 LYS A O 1
ATOM 890 N N . PHE A 1 111 ? 42.372 -17.009 -35.528 1.00 84.31 111 PHE A N 1
ATOM 891 C CA . PHE A 1 111 ? 42.358 -17.962 -36.639 1.00 84.31 111 PHE A CA 1
ATOM 892 C C . PHE A 1 111 ? 42.757 -17.309 -37.972 1.00 84.31 111 PHE A C 1
ATOM 894 O O . PHE A 1 111 ? 43.679 -17.785 -38.626 1.00 84.31 111 PHE A O 1
ATOM 901 N N . ALA A 1 112 ? 42.173 -16.154 -38.308 1.00 81.12 112 ALA A N 1
ATOM 902 C CA . ALA A 1 112 ? 42.515 -15.382 -39.509 1.00 81.12 112 ALA A CA 1
ATOM 903 C C . ALA A 1 112 ? 43.974 -14.885 -39.533 1.00 81.12 112 ALA A C 1
ATOM 905 O O . ALA A 1 112 ? 44.518 -14.581 -40.587 1.00 81.12 112 ALA A O 1
ATOM 906 N N . ARG A 1 113 ? 44.632 -14.791 -38.370 1.00 78.50 113 ARG A N 1
ATOM 907 C CA . ARG A 1 113 ? 46.048 -14.410 -38.277 1.00 78.50 113 ARG A CA 1
ATOM 908 C C . ARG A 1 113 ? 46.997 -15.587 -38.544 1.00 78.50 113 ARG A C 1
ATOM 910 O O . ARG A 1 113 ? 48.143 -15.349 -38.907 1.00 78.50 113 ARG A O 1
ATOM 917 N N . TYR A 1 114 ? 46.543 -16.827 -38.352 1.00 77.62 114 TYR A N 1
ATOM 918 C CA . T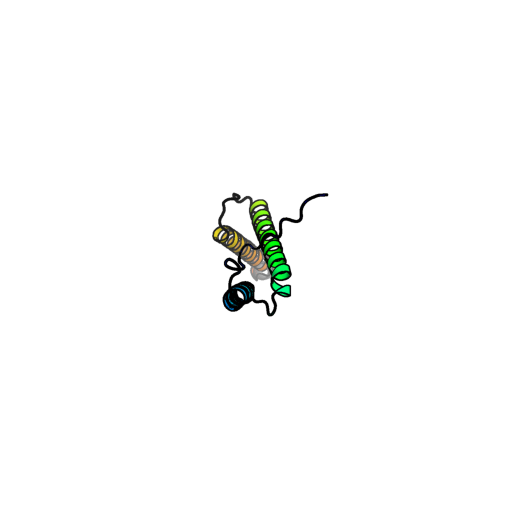YR A 1 114 ? 47.338 -18.042 -38.586 1.00 77.62 114 TYR A CA 1
ATOM 919 C C . TYR A 1 114 ? 47.029 -18.731 -39.926 1.00 77.62 114 TYR A C 1
ATOM 921 O O . TYR A 1 114 ? 47.817 -19.568 -40.358 1.00 77.62 114 TYR A O 1
ATOM 929 N N . HIS A 1 115 ? 45.933 -18.360 -40.593 1.00 65.19 115 HIS A N 1
ATOM 930 C CA . HIS A 1 115 ? 45.552 -18.847 -41.921 1.00 65.19 115 HIS A CA 1
ATOM 931 C C . HIS A 1 115 ? 45.171 -17.663 -42.837 1.00 65.19 115 HIS A C 1
ATOM 933 O O . HIS A 1 115 ? 43.991 -17.308 -42.873 1.00 65.19 115 HIS A O 1
ATOM 939 N N . PRO A 1 116 ? 46.153 -17.012 -43.496 1.00 60.53 116 PRO A N 1
ATOM 940 C CA . PRO A 1 116 ? 45.919 -15.933 -44.459 1.00 60.53 116 PRO A CA 1
ATOM 941 C C . PRO A 1 116 ? 45.376 -16.423 -45.807 1.00 60.53 116 PRO A C 1
ATOM 943 O O . PRO A 1 116 ? 45.673 -17.579 -46.189 1.00 60.53 116 PRO A O 1
#